Protein AF-A0A336N3I9-F1 (afdb_monomer_lite)

F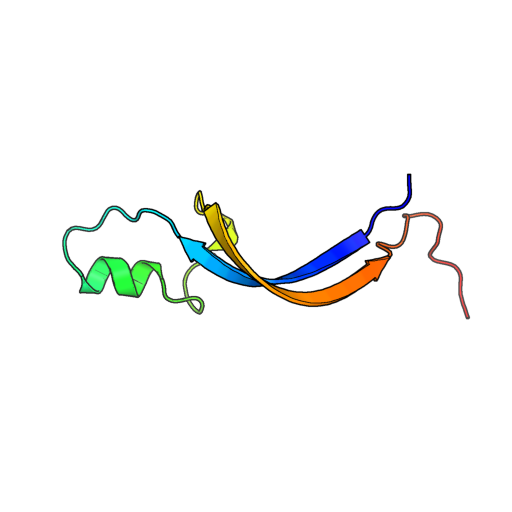oldseek 3Di:
DWDKDWDFDFDKDADDDDPDPVRVVVQVPPVVHDCVPGDIDTPTTDDTPDIGTDDDPPNPDDD

pLDDT: mean 88.13, std 11.92, range [47.88, 97.12]

Organism: Aggregatibacter aphrophilus (NCBI:txid732)

Radius of gyration: 17.2 Å; chains: 1; bounding box: 39×30×43 Å

Structure (mmCIF, N/CA/C/O backbone):
data_AF-A0A336N3I9-F1
#
_entry.id   AF-A0A336N3I9-F1
#
loop_
_atom_site.group_PDB
_atom_site.id
_atom_site.type_symbol
_atom_site.label_atom_id
_atom_site.label_alt_id
_atom_site.label_comp_id
_atom_site.label_asym_id
_atom_site.label_entity_id
_atom_site.label_seq_id
_atom_site.pdbx_PDB_ins_code
_atom_site.Cartn_x
_atom_site.Cartn_y
_atom_site.Cartn_z
_atom_site.occupancy
_atom_site.B_iso_or_equiv
_atom_site.auth_seq_id
_atom_site.auth_comp_id
_atom_site.auth_asym_id
_atom_site.auth_atom_id
_atom_site.pdbx_PDB_model_num
ATOM 1 N N . MET A 1 1 ? 2.218 -10.658 -24.661 1.00 78.75 1 MET A N 1
ATOM 2 C CA . MET A 1 1 ? 2.495 -9.240 -24.349 1.00 78.75 1 MET A CA 1
ATOM 3 C C . MET A 1 1 ? 3.561 -9.200 -23.272 1.00 78.75 1 MET A C 1
ATOM 5 O O . MET A 1 1 ? 3.533 -10.0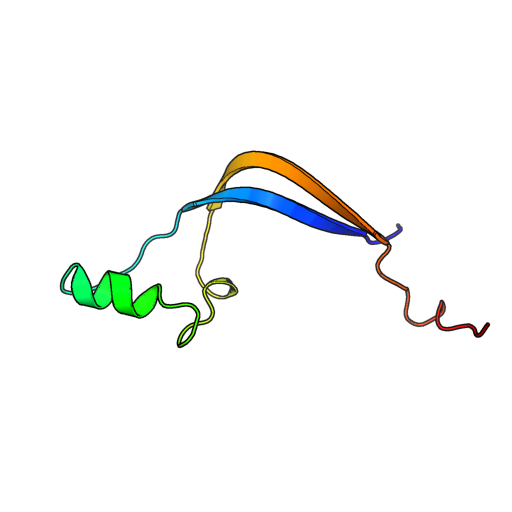81 -22.418 1.00 78.75 1 MET A O 1
ATOM 9 N N . ALA A 1 2 ? 4.502 -8.258 -23.352 1.00 86.31 2 ALA A N 1
ATOM 10 C CA . ALA A 1 2 ? 5.526 -8.083 -22.323 1.00 86.31 2 ALA A CA 1
ATOM 11 C C . ALA A 1 2 ? 4.876 -7.707 -20.981 1.00 86.31 2 ALA A C 1
ATOM 13 O O . ALA A 1 2 ? 3.819 -7.070 -20.960 1.00 86.31 2 ALA A O 1
ATOM 14 N N . LYS A 1 3 ? 5.479 -8.151 -19.878 1.00 92.00 3 LYS A N 1
ATOM 15 C CA . LYS A 1 3 ? 5.047 -7.821 -18.517 1.00 92.00 3 LYS A CA 1
ATOM 16 C C . LYS A 1 3 ? 5.989 -6.771 -17.943 1.00 92.00 3 LYS A C 1
ATOM 18 O O . LYS A 1 3 ? 7.190 -6.850 -18.178 1.00 92.00 3 LYS A O 1
ATOM 23 N N . TYR A 1 4 ? 5.441 -5.838 -17.175 1.00 95.12 4 TYR A N 1
ATOM 24 C CA . TYR A 1 4 ? 6.201 -4.788 -16.505 1.00 95.12 4 TYR A CA 1
ATOM 25 C C . TYR A 1 4 ? 5.763 -4.693 -15.047 1.00 95.12 4 TYR A C 1
ATOM 27 O O . TYR A 1 4 ? 4.581 -4.887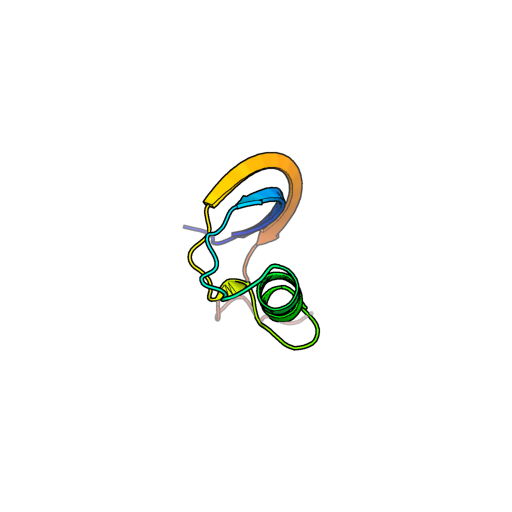 -14.752 1.00 95.12 4 TYR A O 1
ATOM 35 N N . LEU A 1 5 ? 6.706 -4.404 -14.157 1.00 94.56 5 LEU A N 1
ATOM 36 C CA . LEU A 1 5 ? 6.416 -3.949 -12.808 1.00 94.56 5 LEU A CA 1
ATOM 37 C C . LEU A 1 5 ? 6.436 -2.419 -12.815 1.00 94.56 5 LEU A C 1
ATOM 39 O O . LEU A 1 5 ? 7.329 -1.813 -13.402 1.00 94.56 5 LEU A O 1
ATOM 43 N N . VAL A 1 6 ? 5.436 -1.812 -12.182 1.00 95.00 6 VAL A N 1
ATOM 44 C CA . VAL A 1 6 ? 5.283 -0.358 -12.087 1.00 95.00 6 VAL A CA 1
ATOM 45 C C . VAL A 1 6 ? 5.285 0.029 -10.615 1.00 95.00 6 VAL A C 1
ATOM 47 O O . VAL A 1 6 ? 4.556 -0.573 -9.826 1.00 95.00 6 VAL A O 1
ATOM 50 N N . ARG A 1 7 ? 6.088 1.029 -10.252 1.00 95.56 7 ARG A N 1
ATOM 51 C CA . ARG A 1 7 ? 6.141 1.615 -8.907 1.00 95.56 7 ARG A CA 1
ATOM 52 C C . ARG A 1 7 ? 5.597 3.036 -8.960 1.00 95.56 7 ARG A C 1
ATOM 54 O O . ARG A 1 7 ? 5.975 3.810 -9.837 1.00 95.56 7 ARG A O 1
ATOM 61 N N . LEU A 1 8 ? 4.702 3.359 -8.034 1.00 95.88 8 LEU A N 1
ATOM 62 C CA . LEU A 1 8 ? 3.970 4.622 -7.986 1.00 95.88 8 LEU A CA 1
ATOM 63 C C . LEU A 1 8 ? 4.214 5.318 -6.649 1.00 95.88 8 LEU A C 1
ATOM 65 O O . LEU A 1 8 ? 4.327 4.646 -5.625 1.00 95.88 8 LEU A O 1
ATOM 69 N N . ASP A 1 9 ? 4.211 6.646 -6.672 1.00 96.69 9 ASP A N 1
ATOM 70 C CA . ASP A 1 9 ? 3.939 7.464 -5.491 1.00 96.69 9 ASP A CA 1
ATOM 71 C C . ASP A 1 9 ? 2.447 7.827 -5.501 1.00 96.69 9 ASP A C 1
ATOM 73 O O . ASP A 1 9 ? 1.954 8.411 -6.475 1.00 96.69 9 ASP A O 1
ATOM 77 N N . CYS A 1 10 ? 1.692 7.404 -4.485 1.00 95.56 10 CYS A N 1
ATOM 78 C CA . CYS A 1 10 ? 0.231 7.483 -4.501 1.00 95.56 10 CYS A CA 1
ATOM 79 C C . CYS A 1 10 ? -0.406 7.494 -3.105 1.00 95.56 10 CYS A C 1
ATOM 81 O O . CYS A 1 10 ? 0.181 7.032 -2.126 1.00 95.56 10 CYS A O 1
ATOM 83 N N . THR A 1 11 ? -1.648 7.978 -3.043 1.00 95.31 11 THR A N 1
ATOM 84 C CA . THR A 1 11 ? -2.514 7.862 -1.867 1.00 95.31 11 THR A CA 1
ATOM 85 C C . THR A 1 11 ? -3.326 6.577 -1.959 1.00 95.31 11 THR A C 1
ATOM 87 O O . THR A 1 11 ? -4.040 6.338 -2.938 1.00 95.31 11 THR A O 1
ATOM 90 N N . VAL A 1 12 ? -3.218 5.757 -0.914 1.00 93.31 12 VAL A N 1
ATOM 91 C CA . VAL A 1 12 ? -3.948 4.498 -0.768 1.00 93.31 12 VAL A CA 1
ATOM 92 C C . VAL A 1 12 ? -4.902 4.611 0.411 1.00 93.31 12 VAL A C 1
ATOM 94 O O . VAL A 1 12 ? -4.503 4.990 1.510 1.00 93.31 12 VAL A O 1
ATOM 97 N N . GLU A 1 13 ? -6.154 4.231 0.185 1.00 93.88 13 GLU A N 1
ATOM 98 C CA . GLU A 1 13 ? -7.184 4.165 1.215 1.00 93.88 13 GLU A CA 1
ATOM 99 C C . GLU A 1 13 ? -7.679 2.729 1.382 1.00 93.88 13 GLU A C 1
ATOM 101 O O . GLU A 1 13 ? -7.868 1.989 0.412 1.00 93.88 13 GLU A O 1
ATOM 106 N N . PHE A 1 14 ? -7.910 2.333 2.630 1.00 90.81 14 PHE A N 1
ATOM 107 C CA . PHE A 1 14 ? -8.522 1.060 2.988 1.00 90.81 14 PHE A CA 1
ATOM 108 C C . PHE A 1 14 ? -9.271 1.196 4.313 1.00 90.81 14 PHE A C 1
ATOM 110 O O . PHE A 1 14 ? -8.959 2.047 5.146 1.00 90.81 14 PHE A O 1
ATOM 117 N N . ALA A 1 15 ? -10.297 0.367 4.489 1.00 91.00 15 ALA A N 1
ATOM 118 C CA . ALA A 1 15 ? -11.087 0.333 5.711 1.00 91.00 15 ALA A CA 1
ATOM 119 C C . ALA A 1 15 ? -10.495 -0.682 6.694 1.00 91.00 15 ALA A C 1
ATOM 121 O O . ALA A 1 15 ? -10.136 -1.792 6.301 1.00 91.00 15 ALA A O 1
ATOM 122 N N . ILE A 1 16 ? -10.439 -0.313 7.974 1.00 91.12 16 ILE A N 1
ATOM 123 C CA . ILE A 1 16 ? -9.981 -1.182 9.062 1.00 91.12 16 ILE A CA 1
ATOM 124 C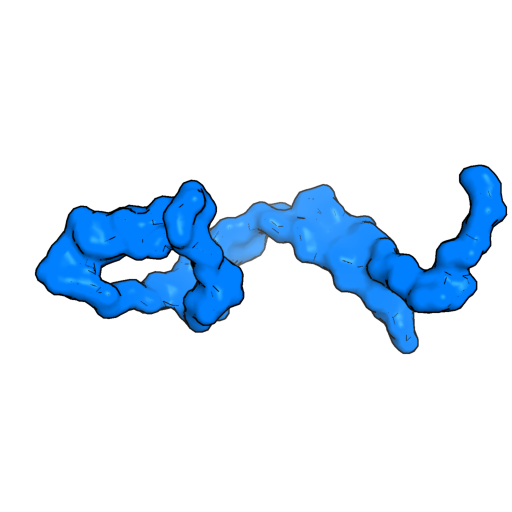 C . ILE A 1 16 ? -11.077 -1.252 10.117 1.00 91.12 16 ILE A C 1
ATOM 126 O O . ILE A 1 16 ? -11.584 -0.224 10.569 1.00 91.12 16 ILE A O 1
ATOM 130 N N . GLU A 1 17 ? -11.418 -2.469 10.525 1.00 91.38 17 GLU A N 1
ATOM 131 C CA . GLU A 1 17 ? -12.275 -2.708 11.680 1.00 91.38 17 GLU A CA 1
ATOM 132 C C . GLU A 1 17 ? -11.408 -2.796 12.940 1.00 91.38 17 GLU A C 1
ATOM 134 O O . GLU A 1 17 ? -10.522 -3.642 13.041 1.00 91.38 17 GLU A O 1
ATOM 139 N N . ALA A 1 18 ? -11.651 -1.905 13.898 1.00 94.50 18 ALA A N 1
ATOM 140 C CA . ALA A 1 18 ? -10.939 -1.855 15.169 1.00 94.50 18 ALA A CA 1
ATOM 141 C C . ALA A 1 18 ? -11.840 -1.255 16.254 1.00 94.50 18 ALA A C 1
ATOM 143 O O . ALA A 1 18 ? -12.715 -0.436 15.967 1.00 94.50 18 ALA A O 1
ATOM 144 N N . GLU A 1 19 ? -11.617 -1.623 17.516 1.00 96.12 19 GLU A N 1
ATOM 145 C CA . GLU A 1 19 ? -12.423 -1.123 18.638 1.00 96.12 19 GLU A CA 1
ATOM 146 C C . GLU A 1 19 ? -12.037 0.310 19.034 1.00 96.12 19 GLU A C 1
ATOM 148 O O . GLU A 1 19 ? -12.799 1.010 19.701 1.00 96.12 19 GLU A O 1
ATOM 153 N N . ASN A 1 20 ? -10.835 0.752 18.654 1.00 97.00 20 ASN A N 1
ATOM 154 C CA . ASN A 1 20 ? -10.321 2.092 18.916 1.00 97.00 20 ASN A CA 1
ATOM 155 C C . ASN A 1 20 ? -9.181 2.465 17.950 1.00 97.00 20 ASN A C 1
ATOM 157 O O . ASN A 1 20 ? -8.657 1.631 17.212 1.00 97.00 20 ASN A O 1
ATOM 161 N N . MET A 1 21 ? -8.778 3.738 17.988 1.00 95.62 21 MET A N 1
ATOM 162 C CA . MET A 1 21 ? -7.737 4.282 17.108 1.00 95.62 21 MET A CA 1
ATOM 163 C C . MET A 1 21 ? -6.370 3.618 17.298 1.00 95.62 21 MET A C 1
ATOM 165 O O . MET A 1 21 ? -5.652 3.455 16.318 1.00 95.62 21 MET A O 1
ATOM 169 N N . GLN A 1 22 ? -6.011 3.216 18.522 1.00 95.94 22 GLN A N 1
ATOM 170 C CA . GLN A 1 22 ? -4.713 2.585 18.772 1.00 95.94 22 GLN A CA 1
ATOM 171 C C . GLN A 1 22 ? -4.634 1.220 18.085 1.00 95.94 22 GLN A C 1
ATOM 173 O O . GLN A 1 22 ? -3.677 0.960 17.371 1.00 95.94 22 GLN A O 1
ATOM 178 N N . GLN A 1 23 ? -5.677 0.396 18.209 1.00 94.94 23 GLN A N 1
ATOM 179 C CA . GLN A 1 23 ? -5.748 -0.882 17.497 1.00 94.94 23 GLN A CA 1
ATOM 180 C C . GLN A 1 23 ? -5.702 -0.700 15.971 1.00 94.94 23 GLN A C 1
ATOM 182 O O . GLN A 1 23 ? -5.036 -1.473 15.288 1.00 94.94 23 GLN A O 1
ATOM 187 N N . ALA A 1 24 ? -6.369 0.329 15.433 1.00 93.31 24 ALA A N 1
ATOM 188 C CA . ALA A 1 24 ? -6.296 0.636 14.004 1.00 93.31 24 ALA A CA 1
ATOM 189 C C . ALA A 1 24 ? -4.866 1.009 13.571 1.00 93.31 24 ALA A C 1
ATOM 191 O O . ALA A 1 24 ? -4.403 0.554 12.530 1.00 93.31 24 ALA A O 1
ATOM 192 N N . MET A 1 25 ? -4.148 1.797 14.379 1.00 92.69 25 MET A N 1
ATOM 193 C CA . MET A 1 25 ? -2.748 2.141 14.116 1.00 92.69 25 MET A CA 1
ATOM 194 C C . MET A 1 25 ? -1.820 0.929 14.212 1.00 92.69 25 MET A C 1
ATOM 196 O O . MET A 1 25 ? -0.943 0.778 13.367 1.00 92.69 25 MET A O 1
ATOM 200 N N . ASP A 1 26 ? -2.030 0.058 15.197 1.00 92.50 26 ASP A N 1
ATOM 201 C CA . ASP A 1 26 ? -1.228 -1.154 15.377 1.00 92.50 26 ASP A CA 1
ATOM 202 C C . ASP A 1 26 ? -1.408 -2.114 14.187 1.00 92.50 26 ASP A C 1
ATOM 204 O O . ASP A 1 26 ? -0.444 -2.729 13.733 1.00 92.50 26 ASP A O 1
ATOM 208 N N . ALA A 1 27 ? -2.617 -2.193 13.616 1.00 89.12 27 ALA A N 1
ATOM 209 C CA . ALA A 1 27 ? -2.883 -2.941 12.383 1.00 89.12 27 ALA A CA 1
ATOM 210 C C . ALA A 1 27 ? -2.180 -2.342 11.146 1.00 89.12 27 ALA A C 1
ATOM 212 O O . ALA A 1 27 ? -1.899 -3.066 10.191 1.00 89.12 27 ALA A O 1
ATOM 213 N N . CYS A 1 28 ? -1.865 -1.042 11.175 1.00 90.44 28 CYS A N 1
ATOM 214 C CA . CYS A 1 28 ? -1.120 -0.333 10.131 1.00 90.44 28 CYS A CA 1
ATOM 215 C C . CYS A 1 28 ? 0.406 -0.402 10.283 1.00 90.44 28 CYS A C 1
ATOM 217 O O . CYS A 1 28 ? 1.123 0.102 9.416 1.00 90.44 28 CYS A O 1
ATOM 219 N N . ASP A 1 29 ? 0.927 -0.988 11.363 1.00 90.62 29 ASP A N 1
ATOM 220 C CA . ASP A 1 29 ? 2.370 -1.110 11.560 1.00 90.62 29 ASP A CA 1
ATOM 221 C C . ASP A 1 29 ? 2.975 -2.127 10.580 1.00 90.62 29 ASP A C 1
ATOM 223 O O . ASP A 1 29 ? 2.838 -3.342 10.746 1.00 90.62 29 ASP A O 1
ATOM 227 N N . LEU A 1 30 ? 3.692 -1.612 9.578 1.00 87.94 30 LEU A N 1
ATOM 228 C CA . LEU A 1 30 ? 4.352 -2.383 8.520 1.00 87.94 30 LEU A CA 1
ATOM 229 C C . LEU A 1 30 ? 5.428 -3.349 9.027 1.00 87.94 30 LEU A C 1
ATOM 231 O O . LEU A 1 30 ? 5.798 -4.279 8.314 1.00 87.94 30 LEU A O 1
ATOM 235 N N . ASN A 1 31 ? 5.955 -3.141 10.238 1.00 91.75 31 ASN A N 1
ATOM 236 C CA . ASN A 1 31 ? 6.923 -4.074 10.819 1.00 91.75 31 ASN A CA 1
ATOM 237 C C . ASN A 1 31 ? 6.262 -5.388 11.243 1.00 91.75 31 ASN A C 1
ATOM 239 O O . ASN A 1 31 ? 6.934 -6.415 11.339 1.00 91.75 31 ASN A O 1
ATOM 243 N N . ASN A 1 32 ? 4.959 -5.338 11.521 1.00 88.31 32 ASN A N 1
ATOM 244 C CA . ASN A 1 32 ? 4.199 -6.439 12.093 1.00 88.31 32 ASN A CA 1
ATOM 245 C C . ASN A 1 32 ? 3.126 -6.974 11.135 1.00 88.31 32 ASN A C 1
ATOM 247 O O . ASN A 1 32 ? 2.747 -8.138 11.253 1.00 88.31 32 ASN A O 1
ATOM 251 N N . ASN A 1 33 ? 2.657 -6.160 10.183 1.00 88.00 33 ASN A N 1
ATOM 252 C CA . ASN A 1 33 ? 1.543 -6.493 9.299 1.00 88.00 33 ASN A CA 1
ATOM 253 C C . ASN A 1 33 ? 1.868 -6.234 7.823 1.00 88.00 33 ASN A C 1
ATOM 255 O O . ASN A 1 33 ? 2.471 -5.226 7.461 1.00 88.00 33 ASN A O 1
ATOM 259 N N . ASP A 1 34 ? 1.393 -7.133 6.960 1.00 88.19 34 ASP A N 1
ATOM 260 C CA . ASP A 1 34 ? 1.444 -6.968 5.508 1.00 88.19 34 ASP A CA 1
ATOM 261 C C . ASP A 1 34 ? 0.158 -6.297 5.002 1.00 88.19 34 ASP A C 1
ATOM 263 O O . ASP A 1 34 ? -0.876 -6.944 4.810 1.00 88.19 34 ASP A O 1
ATOM 267 N N . LEU A 1 35 ? 0.229 -4.985 4.762 1.00 87.19 35 LEU A N 1
ATOM 268 C CA . LEU A 1 35 ? -0.901 -4.206 4.247 1.00 87.19 35 LEU A CA 1
ATOM 269 C C . LEU A 1 35 ? -1.307 -4.579 2.820 1.00 87.19 35 LEU A C 1
ATOM 271 O O . LEU A 1 35 ? -2.425 -4.271 2.410 1.00 87.19 35 LEU A O 1
ATOM 275 N N . THR A 1 36 ? -0.452 -5.273 2.060 1.00 84.25 36 THR A N 1
ATOM 276 C CA . THR A 1 36 ? -0.767 -5.644 0.671 1.00 84.25 36 THR A CA 1
ATOM 277 C C . THR A 1 36 ? -1.920 -6.641 0.574 1.00 84.25 36 THR A C 1
ATOM 279 O O . THR A 1 36 ? -2.567 -6.733 -0.469 1.00 84.25 36 THR A O 1
ATOM 282 N N . GLN A 1 37 ? -2.210 -7.358 1.665 1.00 83.75 37 GLN A N 1
ATOM 283 C CA . GLN A 1 37 ? -3.325 -8.301 1.752 1.00 83.75 37 GLN A CA 1
ATOM 284 C C . GLN A 1 37 ? -4.662 -7.621 2.071 1.00 83.75 37 GLN A C 1
ATOM 286 O O . GLN A 1 37 ? -5.712 -8.258 1.969 1.00 83.75 37 GLN A O 1
ATOM 291 N N . MET A 1 38 ? -4.653 -6.343 2.460 1.00 87.56 38 MET A N 1
ATOM 292 C CA . MET A 1 38 ? -5.879 -5.602 2.740 1.00 87.56 38 MET A CA 1
ATOM 293 C C . MET A 1 38 ? -6.509 -5.108 1.440 1.00 87.56 38 MET A C 1
ATOM 295 O O . MET A 1 38 ? -5.819 -4.666 0.520 1.00 87.56 38 MET A O 1
ATOM 299 N N . ALA A 1 39 ? -7.840 -5.164 1.363 1.00 89.25 39 ALA A N 1
ATOM 300 C CA . ALA A 1 39 ? -8.568 -4.576 0.248 1.00 89.25 39 ALA A CA 1
ATOM 301 C C . ALA A 1 39 ? -8.386 -3.053 0.280 1.00 89.25 39 ALA A C 1
ATOM 303 O O . ALA A 1 39 ? -8.842 -2.389 1.210 1.00 89.25 39 ALA A O 1
ATOM 304 N N . HIS A 1 40 ? -7.717 -2.517 -0.736 1.00 91.88 40 HIS A N 1
ATOM 305 C CA . HIS A 1 40 ? -7.345 -1.112 -0.815 1.00 91.88 40 HIS A CA 1
ATOM 306 C C . HIS A 1 40 ? -7.663 -0.528 -2.189 1.00 91.88 40 HIS A C 1
ATOM 308 O O . HIS A 1 40 ? -7.803 -1.248 -3.181 1.00 91.88 40 HIS A O 1
ATOM 314 N N . ILE A 1 41 ? -7.781 0.795 -2.236 1.00 93.81 41 ILE A N 1
ATOM 315 C CA . ILE A 1 41 ? -8.025 1.555 -3.457 1.00 93.81 41 ILE A CA 1
ATOM 316 C C . ILE A 1 41 ? -6.983 2.669 -3.533 1.00 93.81 41 ILE A C 1
ATOM 318 O O . ILE A 1 41 ? -6.736 3.366 -2.552 1.00 93.81 41 ILE A O 1
ATOM 322 N N . ILE A 1 42 ? -6.381 2.838 -4.710 1.00 94.75 42 ILE A N 1
ATOM 323 C CA . ILE A 1 42 ? -5.560 4.010 -5.020 1.00 94.75 42 ILE A CA 1
ATOM 324 C C . ILE A 1 42 ? -6.515 5.134 -5.419 1.00 94.75 42 ILE A C 1
ATOM 326 O O . ILE A 1 42 ? -7.222 5.010 -6.421 1.00 94.75 42 ILE A O 1
ATOM 330 N N . THR A 1 43 ? -6.562 6.206 -4.633 1.00 95.25 43 THR A N 1
ATOM 331 C CA . THR A 1 43 ? -7.467 7.340 -4.878 1.00 95.25 43 THR A CA 1
ATOM 332 C C . THR A 1 43 ? -6.797 8.441 -5.689 1.00 95.25 43 THR A C 1
ATOM 334 O O . THR A 1 43 ? -7.443 9.064 -6.531 1.00 95.25 43 THR A O 1
ATOM 337 N N . GLU A 1 44 ? -5.491 8.633 -5.502 1.00 95.94 44 GLU A N 1
ATOM 338 C CA . GLU A 1 44 ? -4.693 9.637 -6.205 1.00 95.94 44 GLU A CA 1
ATOM 339 C C . GLU A 1 44 ? -3.295 9.091 -6.511 1.00 95.94 44 GLU A C 1
ATOM 341 O O . GLU A 1 44 ? -2.678 8.454 -5.661 1.00 95.94 44 GLU A O 1
ATOM 346 N N . VAL A 1 45 ? -2.778 9.354 -7.715 1.00 96.06 45 VAL A N 1
ATOM 347 C CA . VAL A 1 45 ? -1.394 9.036 -8.109 1.00 96.06 45 VAL A CA 1
ATOM 348 C C . VAL A 1 45 ? -0.659 10.345 -8.348 1.00 96.06 45 VAL A C 1
ATOM 350 O O . VAL A 1 45 ? -1.098 11.152 -9.170 1.00 96.06 45 VAL A O 1
ATOM 353 N N . TYR A 1 46 ? 0.452 10.543 -7.644 1.00 96.12 46 TYR A N 1
ATOM 354 C CA . TYR A 1 46 ? 1.274 11.744 -7.763 1.00 96.12 46 TYR A CA 1
ATOM 355 C C . TYR A 1 46 ? 2.388 11.563 -8.792 1.00 96.12 46 TYR A C 1
ATOM 357 O O . TYR A 1 46 ? 2.618 12.475 -9.585 1.00 96.12 46 TYR A O 1
ATOM 365 N N . ASP A 1 47 ? 3.040 10.394 -8.820 1.00 97.12 47 ASP A N 1
ATOM 3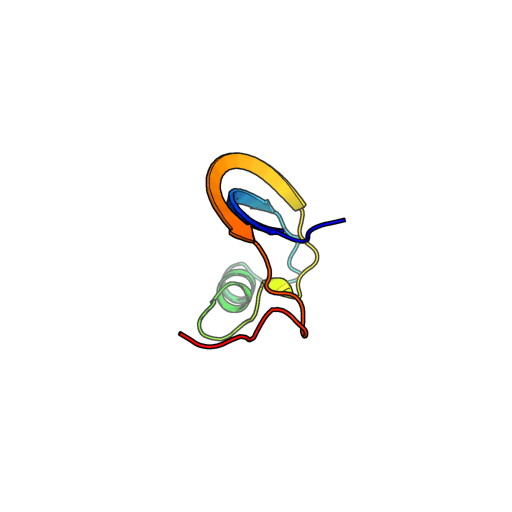66 C CA . ASP A 1 47 ? 4.125 10.117 -9.766 1.00 97.12 47 ASP A CA 1
ATOM 367 C C . ASP A 1 47 ? 4.277 8.622 -10.109 1.00 97.12 47 ASP A C 1
ATOM 369 O O . ASP A 1 47 ? 3.857 7.736 -9.358 1.00 97.12 47 ASP A O 1
ATOM 373 N N . VAL A 1 48 ? 4.915 8.343 -11.250 1.00 95.69 48 VAL A N 1
ATOM 374 C CA . VAL A 1 48 ? 5.394 7.012 -11.644 1.00 95.69 48 VAL A CA 1
ATOM 375 C C . VAL A 1 48 ? 6.896 6.960 -11.401 1.00 95.69 48 VAL A C 1
ATOM 377 O O . VAL A 1 48 ? 7.686 7.470 -12.191 1.00 95.69 48 VAL A O 1
ATOM 380 N N . ILE A 1 49 ? 7.287 6.308 -10.312 1.00 96.44 49 ILE A N 1
ATOM 381 C CA . ILE A 1 49 ? 8.676 6.259 -9.851 1.00 96.44 49 ILE A CA 1
ATOM 382 C C . ILE A 1 49 ? 9.527 5.389 -10.781 1.00 96.44 49 ILE A C 1
ATOM 384 O O . ILE A 1 49 ? 10.652 5.747 -11.123 1.00 96.44 49 ILE A O 1
ATOM 388 N N . GLU A 1 50 ? 9.010 4.224 -11.178 1.00 96.12 50 GLU A N 1
ATOM 389 C CA . GLU A 1 50 ? 9.787 3.246 -11.938 1.00 96.12 50 GLU A CA 1
ATOM 390 C C . GLU A 1 50 ? 8.897 2.318 -12.766 1.00 96.12 50 GLU A C 1
ATOM 392 O O . GLU A 1 50 ? 7.793 1.951 -12.354 1.00 96.12 50 GLU A O 1
ATOM 397 N N . VAL A 1 51 ? 9.414 1.902 -13.923 1.00 95.81 51 VAL A N 1
ATOM 398 C CA . VAL A 1 51 ? 8.834 0.850 -14.759 1.00 95.81 51 VAL A CA 1
ATOM 399 C C . VAL A 1 51 ? 9.948 -0.093 -15.203 1.00 95.81 51 VAL A C 1
ATOM 401 O O . VAL A 1 51 ? 10.828 0.311 -15.961 1.00 95.81 51 VAL A O 1
ATOM 404 N N . GLU A 1 52 ? 9.896 -1.352 -14.772 1.00 96.06 52 GLU A N 1
ATOM 405 C CA . GLU A 1 52 ? 10.884 -2.377 -15.136 1.00 96.06 52 GLU A CA 1
ATOM 406 C C . GLU A 1 52 ? 10.234 -3.549 -15.886 1.00 96.06 52 GLU A C 1
ATOM 408 O O . GLU A 1 52 ? 9.113 -3.948 -15.556 1.00 96.06 52 GLU A O 1
ATOM 413 N N . PRO A 1 53 ? 10.885 -4.120 -16.918 1.00 93.06 53 PRO A N 1
ATOM 414 C CA . PRO A 1 53 ? 10.397 -5.340 -17.546 1.00 93.06 53 PRO A CA 1
ATOM 415 C C . PRO A 1 53 ? 10.493 -6.500 -16.554 1.00 93.06 53 PRO A C 1
ATOM 417 O O . PRO A 1 53 ? 11.521 -6.697 -15.915 1.00 93.06 53 PRO A O 1
ATOM 420 N N . VAL A 1 54 ? 9.436 -7.303 -16.453 1.00 90.62 54 VAL A N 1
ATOM 421 C CA . VAL A 1 54 ? 9.482 -8.548 -15.679 1.00 90.62 54 VAL A CA 1
ATOM 422 C C . VAL A 1 54 ? 10.145 -9.608 -16.556 1.00 90.62 54 VAL A C 1
ATOM 424 O O . VAL A 1 54 ? 9.565 -9.942 -17.597 1.00 90.62 54 VAL A O 1
ATOM 427 N N . PRO A 1 55 ? 11.311 -10.158 -16.164 1.00 80.00 55 PRO A N 1
ATOM 428 C CA . PRO A 1 55 ? 11.985 -11.183 -16.949 1.00 80.00 55 PRO A CA 1
ATOM 429 C C . PRO A 1 55 ? 11.065 -12.386 -17.159 1.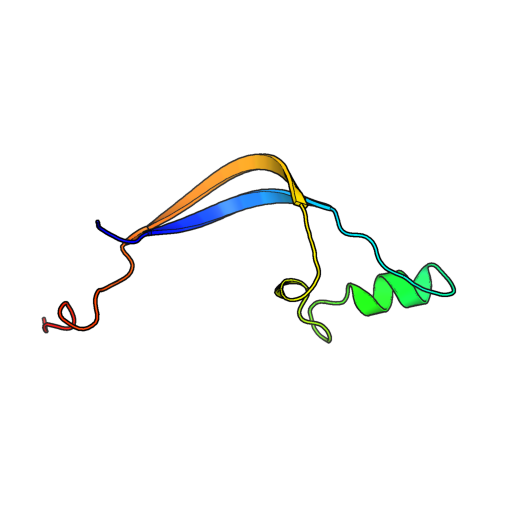00 80.00 55 PRO A C 1
ATOM 431 O O . PRO A 1 55 ? 10.438 -12.891 -16.219 1.00 80.00 55 PRO A O 1
ATOM 434 N N . SER A 1 56 ? 10.954 -12.861 -18.399 1.00 76.25 56 SER A N 1
ATOM 435 C CA . SER A 1 56 ? 10.276 -14.129 -18.665 1.00 76.25 56 SER A CA 1
ATOM 436 C C . SER A 1 56 ? 11.147 -15.264 -18.125 1.00 76.25 56 SER A C 1
ATOM 438 O O . SER A 1 56 ? 12.367 -15.181 -18.189 1.00 76.25 56 SER A O 1
ATOM 440 N N . LYS A 1 57 ? 10.560 -16.399 -17.715 1.00 65.00 57 LYS A N 1
ATOM 441 C CA . LYS A 1 57 ? 11.314 -17.623 -17.345 1.00 65.00 57 LYS A CA 1
ATOM 442 C C . LYS A 1 57 ? 12.257 -18.177 -18.443 1.00 65.00 57 LYS A C 1
ATOM 444 O O . LYS A 1 57 ? 12.889 -19.200 -18.223 1.00 65.00 57 LYS A O 1
ATOM 449 N N . GLY A 1 58 ? 12.307 -17.560 -19.626 1.00 60.66 58 GLY A N 1
ATOM 450 C CA . GLY A 1 58 ? 13.227 -17.887 -20.721 1.00 60.66 58 GLY A CA 1
ATOM 451 C C . GLY A 1 58 ? 14.273 -16.806 -21.019 1.00 60.66 58 GLY A C 1
ATOM 452 O O . GLY A 1 58 ? 15.064 -17.006 -21.931 1.00 60.66 58 GLY A O 1
ATOM 453 N N . ASP A 1 59 ? 14.279 -15.696 -20.271 1.00 57.38 59 ASP A N 1
ATOM 454 C CA . ASP A 1 59 ? 15.213 -14.574 -20.454 1.00 57.38 59 ASP A CA 1
ATOM 455 C C . ASP A 1 59 ? 16.376 -14.615 -19.443 1.00 57.38 59 ASP A C 1
ATOM 457 O O . ASP A 1 59 ? 17.209 -13.712 -19.413 1.00 57.38 59 ASP A O 1
ATOM 461 N N . GLU A 1 60 ? 16.469 -15.676 -18.630 1.00 56.38 60 GLU A N 1
ATOM 462 C CA . GLU A 1 60 ? 17.682 -16.013 -17.877 1.00 56.38 60 GLU A CA 1
ATOM 463 C C . GLU A 1 60 ? 18.757 -16.517 -18.855 1.00 56.38 60 GLU A C 1
ATOM 465 O O . GLU A 1 60 ? 19.023 -17.713 -18.962 1.00 56.38 60 GLU A O 1
ATOM 470 N N . TYR A 1 61 ? 19.371 -15.602 -19.602 1.00 57.59 61 TYR A N 1
ATOM 471 C CA . TYR A 1 61 ? 20.608 -15.875 -20.321 1.00 57.59 61 TYR A CA 1
ATOM 472 C C . TYR A 1 61 ? 21.689 -14.884 -19.898 1.00 57.59 61 TYR A C 1
ATOM 474 O O . TYR A 1 61 ? 21.610 -13.692 -20.175 1.00 57.59 61 TYR A O 1
ATOM 482 N N . TYR A 1 62 ? 22.655 -15.462 -19.180 1.00 55.06 62 TYR A N 1
ATOM 483 C CA . TYR A 1 62 ? 24.071 -15.124 -19.061 1.00 55.06 62 TYR A CA 1
ATOM 484 C C . TYR A 1 62 ? 24.569 -13.934 -19.897 1.00 55.06 62 TYR A C 1
ATOM 486 O O . TYR A 1 62 ? 24.604 -14.026 -21.124 1.00 55.06 62 TYR A O 1
ATOM 494 N N . ASP A 1 63 ? 25.085 -12.918 -19.203 1.00 47.88 63 ASP A N 1
ATOM 495 C CA . ASP A 1 63 ? 26.467 -12.438 -19.376 1.00 47.88 63 ASP A CA 1
ATOM 496 C C . ASP A 1 63 ? 26.966 -11.778 -18.076 1.00 47.88 63 ASP A C 1
ATOM 498 O O . ASP A 1 63 ? 26.240 -10.911 -17.534 1.00 47.88 63 ASP A O 1
#

Secondary structure (DSSP, 8-state):
---EEEEEEEEEEE----SSHHHHHHHT-TTT--GGGS-EEEEEEEEEEEEEEPPPTT-----

Sequence (63 aa):
MAKYLVRLDCTVEFAIEAENMQQAMDACDLNNNDLTQMAHIITEVYDVIEVEPVPSKGDEYYD